Protein AF-A0AA88QW08-F1 (afdb_monomer)

pLDDT: mean 70.13, std 18.78, range [29.61, 94.75]

Structure (mmCIF, N/CA/C/O backbone):
data_AF-A0AA88QW08-F1
#
_entry.id   AF-A0AA88QW08-F1
#
loop_
_atom_site.group_PDB
_atom_site.id
_atom_site.type_symbol
_atom_site.label_atom_id
_atom_site.label_alt_id
_atom_site.label_comp_id
_atom_site.label_asym_id
_atom_site.label_entity_id
_atom_site.label_seq_id
_atom_site.pdbx_PDB_ins_code
_atom_site.Cartn_x
_atom_site.Cartn_y
_atom_site.Cartn_z
_atom_site.occupancy
_atom_site.B_iso_or_equiv
_atom_site.auth_seq_id
_atom_site.auth_comp_id
_atom_site.auth_asym_id
_atom_site.auth_atom_id
_atom_site.pdbx_PDB_model_num
ATOM 1 N N . MET A 1 1 ? 5.714 33.297 -12.404 1.00 47.50 1 MET A N 1
ATOM 2 C CA . MET A 1 1 ? 5.074 32.763 -11.177 1.00 47.50 1 MET A CA 1
ATOM 3 C C . MET A 1 1 ? 3.529 32.821 -11.160 1.00 47.50 1 MET A C 1
ATOM 5 O O . MET A 1 1 ? 2.953 32.284 -10.229 1.00 47.50 1 MET A O 1
ATOM 9 N N . LEU A 1 2 ? 2.836 33.409 -12.159 1.00 46.12 2 LEU A N 1
ATOM 10 C CA . LEU A 1 2 ? 1.355 33.531 -12.191 1.00 46.12 2 LEU A CA 1
ATOM 11 C C . LEU A 1 2 ? 0.636 32.620 -13.207 1.00 46.12 2 LEU A C 1
ATOM 13 O O . LEU A 1 2 ? -0.548 32.344 -13.029 1.00 46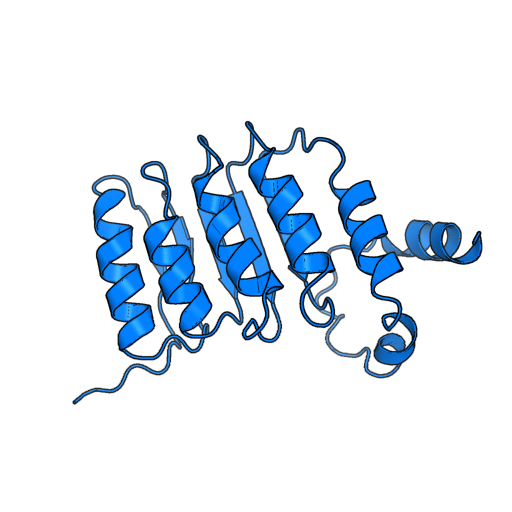.12 2 LEU A O 1
ATOM 17 N N . LEU A 1 3 ? 1.330 32.129 -14.242 1.00 44.09 3 LEU A N 1
ATOM 18 C CA . LEU A 1 3 ? 0.718 31.272 -15.269 1.00 44.09 3 LEU A CA 1
ATOM 19 C C . LEU A 1 3 ? 0.198 29.950 -14.697 1.00 44.09 3 LEU A C 1
ATOM 21 O O . LEU A 1 3 ? -0.873 29.495 -15.078 1.00 44.09 3 LEU A O 1
ATOM 25 N N . TRP A 1 4 ? 0.903 29.373 -13.725 1.00 49.53 4 TRP A N 1
ATOM 26 C CA . TRP A 1 4 ? 0.542 28.070 -13.179 1.00 49.53 4 TRP A CA 1
ATOM 27 C C . TRP A 1 4 ? -0.807 28.080 -12.450 1.00 49.53 4 TRP A C 1
ATOM 29 O O . TRP A 1 4 ? -1.587 27.151 -12.615 1.00 49.53 4 TRP A O 1
ATOM 39 N N . ARG A 1 5 ? -1.142 29.149 -11.708 1.00 43.19 5 ARG A N 1
ATOM 40 C CA . ARG A 1 5 ? -2.450 29.279 -11.032 1.00 43.19 5 ARG A CA 1
ATOM 41 C C . ARG A 1 5 ? -3.593 29.367 -12.036 1.00 43.19 5 ARG A C 1
ATOM 43 O O . ARG A 1 5 ? -4.682 28.864 -11.779 1.00 43.19 5 ARG A O 1
ATOM 50 N N . GLN A 1 6 ? -3.347 30.005 -13.177 1.00 51.41 6 GLN A N 1
ATOM 51 C CA . GLN A 1 6 ? -4.332 30.124 -14.248 1.00 51.41 6 GLN A CA 1
ATOM 52 C C . GLN A 1 6 ? -4.537 28.789 -14.968 1.00 51.41 6 GLN A C 1
ATOM 54 O O . GLN A 1 6 ? -5.680 28.413 -15.214 1.00 51.41 6 GLN A O 1
ATOM 59 N N . THR A 1 7 ? -3.458 28.051 -15.246 1.00 47.47 7 THR A N 1
ATOM 60 C CA . THR A 1 7 ? -3.530 26.695 -15.808 1.00 47.47 7 THR A CA 1
ATOM 61 C C . THR A 1 7 ? -4.219 25.741 -14.830 1.00 47.47 7 THR A C 1
ATOM 63 O O . THR A 1 7 ? -5.172 25.069 -15.197 1.00 47.47 7 THR A O 1
ATOM 66 N N . TRP A 1 8 ? -3.844 25.768 -13.551 1.00 47.16 8 TRP A N 1
ATOM 67 C CA . TRP A 1 8 ? -4.438 24.951 -12.490 1.00 47.16 8 TRP A CA 1
ATOM 68 C C . TRP A 1 8 ? -5.949 25.165 -12.323 1.00 47.16 8 TRP A C 1
ATOM 70 O O . TRP A 1 8 ? -6.722 24.208 -12.268 1.00 47.16 8 TRP A O 1
ATOM 80 N N . ASN A 1 9 ? -6.396 26.424 -12.307 1.00 49.09 9 ASN A N 1
ATOM 81 C CA . ASN A 1 9 ? -7.817 26.751 -12.184 1.00 49.09 9 ASN A CA 1
ATOM 82 C C . ASN A 1 9 ? -8.664 26.229 -13.353 1.00 49.09 9 ASN A C 1
ATOM 84 O O . ASN A 1 9 ? -9.862 26.020 -13.170 1.00 49.09 9 ASN A O 1
ATOM 88 N N . LYS A 1 10 ? -8.059 25.992 -14.524 1.00 49.84 10 LYS A N 1
ATOM 89 C CA . LYS A 1 10 ? -8.742 25.393 -15.678 1.00 49.84 10 LYS A CA 1
ATOM 90 C C . LYS A 1 10 ? -8.860 23.871 -15.570 1.00 49.84 10 LYS A C 1
ATOM 92 O O . LYS A 1 10 ? -9.855 23.326 -16.027 1.00 49.84 10 LYS A O 1
ATOM 97 N N . VAL A 1 11 ? -7.886 23.196 -14.955 1.00 43.88 11 VAL A N 1
ATOM 98 C CA . VAL A 1 11 ? -7.793 21.721 -14.976 1.00 43.88 11 VAL A CA 1
ATOM 99 C C . VAL A 1 11 ? -8.398 21.067 -13.725 1.00 43.88 11 VAL A C 1
ATOM 101 O O . VAL A 1 11 ? -8.914 19.957 -13.807 1.00 43.88 11 VAL A O 1
ATOM 104 N N . ARG A 1 12 ? -8.450 21.765 -12.577 1.00 48.25 12 ARG A N 1
ATOM 105 C CA . ARG A 1 12 ? -8.976 21.222 -11.300 1.00 48.25 12 ARG A CA 1
ATOM 106 C C . ARG A 1 12 ? -10.430 20.722 -11.347 1.00 48.25 12 ARG A C 1
ATOM 108 O O . ARG A 1 12 ? -10.864 20.026 -10.437 1.00 48.25 12 ARG A O 1
ATOM 115 N N . HIS A 1 13 ? -11.196 21.132 -12.357 1.00 41.12 13 HIS A N 1
ATOM 116 C CA . HIS A 1 13 ? -12.592 20.733 -12.551 1.00 41.12 13 HIS A CA 1
ATOM 117 C C . HIS A 1 13 ? -12.751 19.474 -13.419 1.00 41.12 13 HIS A C 1
ATOM 119 O O . HIS A 1 13 ? -13.863 18.979 -13.536 1.00 41.12 13 HIS A O 1
ATOM 125 N N . SER A 1 14 ? -11.657 18.943 -13.979 1.00 41.09 14 SER A N 1
ATOM 126 C CA . SER A 1 14 ? -11.655 17.807 -14.910 1.00 41.09 14 SER A CA 1
ATOM 127 C C . SER A 1 14 ? -11.041 16.534 -14.315 1.00 41.09 14 SER A C 1
ATOM 129 O O . SER A 1 14 ? -10.645 15.640 -15.055 1.00 41.09 14 SER A O 1
ATOM 131 N N . ILE A 1 15 ? -10.934 16.440 -12.982 1.00 39.06 15 ILE A N 1
ATOM 132 C CA . ILE A 1 15 ? -10.375 15.272 -12.275 1.00 39.06 15 ILE A CA 1
ATOM 133 C C . ILE A 1 15 ? -11.426 14.147 -12.232 1.00 39.06 15 ILE A C 1
ATOM 135 O O . ILE A 1 15 ? -11.914 13.778 -11.171 1.00 39.06 15 ILE A O 1
ATOM 139 N N . TYR A 1 16 ? -11.840 13.696 -13.415 1.00 37.88 16 TYR A N 1
ATOM 140 C CA . TYR A 1 16 ? -12.293 12.347 -13.744 1.00 37.88 16 TYR A CA 1
ATOM 141 C C . TYR A 1 16 ? -12.460 12.295 -15.272 1.00 37.88 16 TYR A C 1
ATOM 143 O O . TYR A 1 16 ? -13.551 12.506 -15.795 1.00 37.88 16 TYR A O 1
ATOM 151 N N . ASP A 1 17 ? -11.361 12.092 -16.000 1.00 33.81 17 ASP A N 1
ATOM 152 C CA . ASP A 1 17 ? -11.423 11.795 -17.432 1.00 33.81 17 ASP A CA 1
ATOM 153 C C . ASP A 1 17 ? -10.490 10.613 -17.751 1.00 33.81 17 ASP A C 1
ATOM 155 O O . ASP A 1 17 ? -9.268 10.751 -17.627 1.00 33.81 17 ASP A O 1
ATOM 159 N N . PRO A 1 18 ? -11.030 9.441 -18.134 1.00 34.56 18 PRO A N 1
ATOM 160 C CA . PRO A 1 18 ? -10.229 8.295 -18.559 1.00 34.56 18 PRO A CA 1
ATOM 161 C C . PRO A 1 18 ? -9.457 8.545 -19.869 1.00 34.56 18 PRO A C 1
ATOM 163 O O . PRO A 1 18 ? -8.660 7.704 -20.266 1.00 34.56 18 PRO A O 1
ATOM 166 N N . ALA A 1 19 ? -9.637 9.694 -20.534 1.00 32.62 19 ALA A N 1
ATOM 167 C CA . ALA A 1 19 ? -8.872 10.093 -21.715 1.00 32.62 19 ALA A CA 1
ATOM 168 C C . ALA A 1 19 ? -7.466 10.656 -21.414 1.00 32.62 19 ALA A C 1
ATOM 170 O O . ALA A 1 19 ? -6.728 10.978 -22.352 1.00 32.62 19 ALA A O 1
ATOM 171 N N . ILE A 1 20 ? -7.037 10.738 -20.145 1.00 43.62 20 ILE A N 1
ATOM 172 C CA . ILE A 1 20 ? -5.642 11.065 -19.768 1.00 43.62 20 ILE A CA 1
ATOM 173 C C . ILE A 1 20 ? -4.731 9.835 -19.982 1.00 43.62 20 ILE A C 1
ATOM 175 O O . ILE A 1 20 ? -3.967 9.439 -19.113 1.00 43.62 20 ILE A O 1
ATOM 179 N N . ASP A 1 21 ? -4.829 9.227 -21.163 1.00 34.94 21 ASP A N 1
ATOM 180 C CA . ASP A 1 21 ? -3.911 8.209 -21.690 1.00 34.94 21 ASP A CA 1
ATOM 181 C C . ASP A 1 21 ? -3.181 8.723 -22.954 1.00 34.94 21 ASP A C 1
ATOM 183 O O . ASP A 1 21 ? -2.243 8.108 -23.453 1.00 34.94 21 ASP A O 1
ATOM 187 N N . TYR A 1 22 ? -3.547 9.911 -23.461 1.00 30.23 22 TYR A N 1
ATOM 188 C CA . TYR A 1 22 ? -3.020 10.474 -24.715 1.00 30.23 22 TYR A CA 1
ATOM 189 C C . TYR A 1 22 ? -2.385 11.862 -24.566 1.00 30.23 22 TYR A C 1
ATOM 191 O O . TYR A 1 22 ? -2.678 12.784 -25.322 1.00 30.23 22 TYR A O 1
ATOM 199 N N . CYS A 1 23 ? -1.475 12.047 -23.611 1.00 34.53 23 CYS A N 1
ATOM 200 C CA . CYS A 1 23 ? -0.786 13.333 -23.452 1.00 34.53 23 CYS A CA 1
ATOM 201 C C . CYS A 1 23 ? 0.743 13.211 -23.422 1.00 34.53 23 CYS A C 1
ATOM 203 O O . CYS A 1 23 ? 1.419 13.723 -22.533 1.00 34.53 23 CYS A O 1
ATOM 205 N N . LEU A 1 24 ? 1.303 12.604 -24.475 1.00 34.06 24 LEU A N 1
ATOM 206 C CA . LEU A 1 24 ? 2.739 12.666 -24.783 1.00 34.06 24 LEU A CA 1
ATOM 207 C C . LEU A 1 24 ? 3.236 14.106 -25.040 1.00 34.06 24 LEU A C 1
ATOM 209 O O . LEU A 1 24 ? 4.401 14.390 -24.782 1.00 34.06 24 LEU A O 1
ATOM 213 N N . GLU A 1 25 ? 2.369 15.040 -2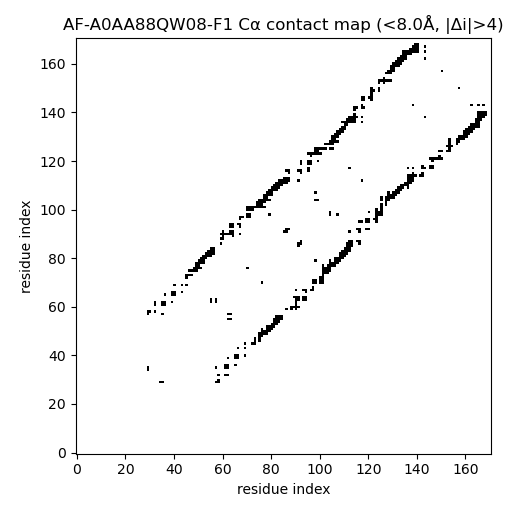5.449 1.00 29.61 25 GLU A N 1
ATOM 214 C CA . GLU A 1 25 ? 2.737 16.459 -25.629 1.00 29.61 25 GLU A CA 1
ATOM 215 C C . GLU A 1 25 ? 2.742 17.275 -24.318 1.00 29.61 25 GLU A C 1
ATOM 217 O O . GLU A 1 25 ? 3.450 18.276 -24.218 1.00 29.61 25 GLU A O 1
ATOM 222 N N . TRP A 1 26 ? 2.034 16.834 -23.269 1.00 35.94 26 TRP A N 1
ATOM 223 C CA . TRP A 1 26 ? 2.014 17.525 -21.964 1.00 35.94 26 TRP A CA 1
ATOM 22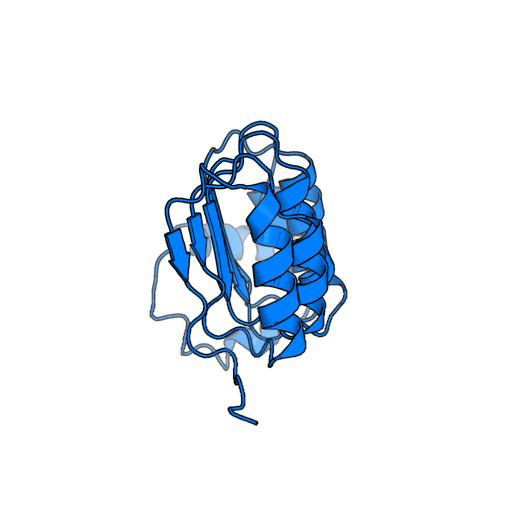4 C C . TRP A 1 26 ? 3.119 17.060 -21.013 1.00 35.94 26 TRP A C 1
ATOM 226 O O . TRP A 1 26 ? 3.427 17.749 -20.037 1.00 35.94 26 TRP A O 1
ATOM 236 N N . ASN A 1 27 ? 3.778 15.948 -21.345 1.00 37.09 27 ASN A N 1
ATOM 237 C CA . ASN A 1 27 ? 4.936 15.421 -20.623 1.00 37.09 27 ASN A CA 1
ATOM 238 C C . ASN A 1 27 ? 6.112 16.414 -20.570 1.00 37.09 27 ASN A C 1
ATOM 240 O O . ASN A 1 27 ? 6.950 16.319 -19.681 1.00 37.09 27 ASN A O 1
ATOM 244 N N . MET A 1 28 ? 6.172 17.402 -21.471 1.00 32.62 28 MET A N 1
ATOM 245 C CA . MET A 1 28 ? 7.225 18.426 -21.466 1.00 32.62 28 MET A CA 1
ATOM 246 C C . MET A 1 28 ? 6.964 19.610 -20.517 1.00 32.62 28 MET A C 1
ATOM 248 O O . MET A 1 28 ? 7.914 20.315 -20.187 1.00 32.62 28 MET A O 1
ATOM 252 N N . MET A 1 29 ? 5.730 19.835 -20.039 1.00 36.41 29 MET A N 1
ATOM 253 C CA . MET A 1 29 ? 5.424 20.931 -19.094 1.00 36.41 29 MET A CA 1
ATOM 254 C C . MET A 1 29 ? 5.445 20.514 -17.614 1.00 36.41 29 MET A C 1
ATOM 256 O O . MET A 1 29 ? 5.426 21.383 -16.745 1.00 36.41 29 MET A O 1
ATOM 260 N N . LEU A 1 30 ? 5.517 19.212 -17.319 1.00 42.69 30 LEU A N 1
ATOM 261 C CA . LEU A 1 30 ? 5.549 18.663 -15.954 1.00 42.69 30 LEU A CA 1
ATOM 262 C C . LEU A 1 30 ? 6.970 18.449 -15.397 1.00 42.69 30 LEU A C 1
ATOM 264 O O . LEU A 1 30 ? 7.123 18.019 -14.263 1.00 42.69 30 LEU A O 1
ATOM 268 N N . TYR A 1 31 ? 8.022 18.806 -16.143 1.00 41.25 31 TYR A N 1
ATOM 269 C CA . TYR A 1 31 ? 9.419 18.648 -15.703 1.00 41.25 31 TYR A CA 1
ATOM 270 C C . TYR A 1 31 ? 9.857 19.589 -14.564 1.00 41.25 31 TYR A C 1
ATOM 272 O O . TYR A 1 31 ? 10.999 19.503 -14.108 1.00 41.25 31 TYR A O 1
ATOM 280 N N . ASP A 1 32 ? 8.983 20.479 -14.084 1.00 46.22 32 ASP A N 1
ATOM 281 C CA . ASP A 1 32 ? 9.258 21.258 -12.878 1.00 46.22 32 ASP A CA 1
ATOM 282 C C . ASP A 1 32 ? 8.744 20.516 -11.637 1.00 46.22 32 ASP A C 1
ATOM 284 O O . ASP A 1 32 ? 7.595 20.665 -11.215 1.00 46.22 32 ASP A O 1
ATOM 288 N N . PHE A 1 33 ? 9.637 19.735 -11.026 1.00 46.47 33 PHE A N 1
ATOM 289 C CA . PHE A 1 33 ? 9.404 19.001 -9.779 1.00 46.47 33 PHE A CA 1
ATOM 290 C C . PHE A 1 33 ? 8.824 19.864 -8.642 1.00 46.47 33 PHE A C 1
ATOM 292 O O . PHE A 1 33 ? 8.176 19.341 -7.732 1.00 46.47 33 PHE A O 1
ATOM 299 N N . SER A 1 34 ? 9.051 21.184 -8.661 1.00 48.72 34 SER A N 1
ATOM 300 C CA . SER A 1 34 ? 8.514 22.097 -7.648 1.00 48.72 34 SER A CA 1
ATOM 301 C C . SER A 1 34 ? 7.014 22.361 -7.824 1.00 48.72 34 SER A C 1
ATOM 303 O O . SER A 1 34 ? 6.300 22.532 -6.834 1.00 48.72 34 SER A O 1
ATOM 305 N N . PHE A 1 35 ? 6.513 22.322 -9.063 1.00 52.47 35 PHE A N 1
ATOM 306 C CA . PHE A 1 35 ? 5.105 22.543 -9.381 1.00 52.47 35 PHE A CA 1
ATOM 307 C C . PHE A 1 35 ? 4.227 21.381 -8.908 1.00 52.47 35 PHE A C 1
ATOM 309 O O . PHE A 1 35 ? 3.173 21.608 -8.317 1.00 52.47 35 PHE A O 1
ATOM 316 N N . GLU A 1 36 ? 4.686 20.144 -9.099 1.00 56.91 36 GLU A N 1
ATOM 317 C CA . GLU A 1 36 ? 3.975 18.939 -8.661 1.00 56.91 36 GLU A CA 1
ATOM 318 C C . GLU A 1 36 ? 3.821 18.888 -7.130 1.00 56.91 36 GLU A C 1
ATOM 320 O O . GLU A 1 36 ? 2.747 18.580 -6.611 1.00 56.91 36 GLU A O 1
ATOM 325 N N . ALA A 1 37 ? 4.882 19.243 -6.398 1.00 52.22 37 ALA A N 1
ATOM 326 C CA . ALA A 1 37 ? 4.887 19.263 -4.938 1.00 52.22 37 ALA A CA 1
ATOM 327 C C . ALA A 1 37 ? 3.977 20.358 -4.367 1.00 52.22 37 ALA A C 1
ATOM 329 O O . ALA A 1 37 ? 3.257 20.126 -3.397 1.00 52.22 37 ALA A O 1
ATOM 330 N N . GLU A 1 38 ? 3.995 21.547 -4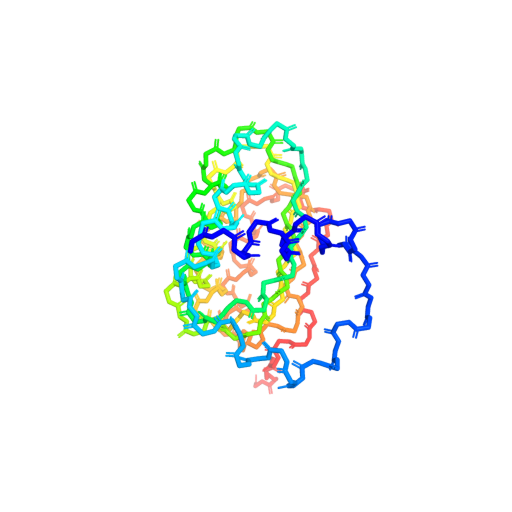.969 1.00 58.44 38 GLU A N 1
ATOM 331 C CA . GLU A 1 38 ? 3.176 22.671 -4.519 1.00 58.44 38 GLU A CA 1
ATOM 332 C C . GLU A 1 38 ? 1.698 22.462 -4.871 1.00 58.44 38 GLU A C 1
ATOM 334 O O . GLU A 1 38 ? 0.827 22.720 -4.042 1.00 58.44 38 GLU A O 1
ATOM 339 N N . ALA A 1 39 ? 1.405 21.915 -6.056 1.00 58.28 39 ALA A N 1
ATOM 340 C CA . ALA A 1 39 ? 0.054 21.517 -6.439 1.00 58.28 39 ALA A CA 1
ATOM 341 C C . ALA A 1 39 ? -0.492 20.429 -5.504 1.00 58.28 39 ALA A C 1
ATOM 343 O O . ALA A 1 39 ? -1.627 20.547 -5.047 1.00 58.28 39 ALA A O 1
ATOM 344 N N . ALA A 1 40 ? 0.322 19.426 -5.152 1.00 58.34 40 ALA A N 1
ATOM 345 C CA . ALA A 1 40 ? -0.037 18.428 -4.148 1.00 58.34 40 ALA A CA 1
ATOM 346 C C . ALA A 1 40 ? -0.292 19.076 -2.777 1.00 58.34 40 ALA A C 1
ATOM 348 O O . ALA A 1 40 ? -1.352 18.877 -2.195 1.00 58.34 40 ALA A O 1
ATOM 349 N N . ARG A 1 41 ? 0.612 19.919 -2.265 1.00 58.12 41 ARG A N 1
ATOM 350 C CA . ARG A 1 41 ? 0.420 20.599 -0.968 1.00 58.12 41 ARG A CA 1
ATOM 351 C C . ARG A 1 41 ? -0.827 21.483 -0.932 1.00 58.12 41 ARG A C 1
ATOM 353 O O . ARG A 1 41 ? -1.534 21.505 0.073 1.00 58.12 41 ARG A O 1
ATOM 360 N N . GLU A 1 42 ? -1.118 22.194 -2.017 1.00 62.03 42 GLU A N 1
ATOM 361 C CA . GLU A 1 42 ? -2.301 23.050 -2.125 1.00 62.03 42 GLU A CA 1
ATOM 362 C C . GLU A 1 42 ? -3.601 22.245 -2.269 1.00 62.03 42 GLU A C 1
ATOM 364 O O . GLU A 1 42 ? -4.602 22.600 -1.642 1.00 62.03 42 GLU A O 1
ATOM 369 N N . LEU A 1 43 ? -3.590 21.143 -3.030 1.00 54.59 43 LEU A N 1
ATOM 370 C CA . LEU A 1 43 ? -4.700 20.184 -3.117 1.00 54.59 43 LEU A CA 1
ATOM 371 C C . LEU A 1 43 ? -5.015 19.536 -1.769 1.00 54.59 43 LEU A C 1
ATOM 373 O O . LEU A 1 43 ? -6.173 19.230 -1.485 1.00 54.59 43 LEU A O 1
ATOM 377 N N . LEU A 1 44 ? -3.975 19.305 -0.969 1.00 55.84 44 LEU A N 1
ATOM 378 C CA . LEU A 1 44 ? -4.032 18.455 0.211 1.00 55.84 44 LEU A CA 1
ATOM 379 C C . LEU A 1 44 ? -3.948 19.247 1.527 1.00 55.84 44 LEU A C 1
ATOM 381 O O . LEU A 1 44 ? -3.740 18.659 2.588 1.00 55.84 44 LEU A O 1
ATOM 385 N N . LYS A 1 45 ? -4.171 20.573 1.501 1.00 60.38 45 LYS A N 1
ATOM 386 C CA . LYS A 1 45 ? -4.481 21.366 2.712 1.00 60.38 45 LYS A CA 1
ATOM 387 C C . LYS A 1 45 ? -5.410 20.572 3.632 1.00 60.38 45 LYS A C 1
ATOM 389 O O . LYS A 1 45 ? -6.313 19.927 3.097 1.00 60.38 45 LYS A O 1
ATOM 394 N N . PRO A 1 46 ? -5.202 20.622 4.970 1.00 53.94 46 PRO A N 1
ATOM 395 C CA . PRO A 1 46 ? -5.598 19.587 5.923 1.00 53.94 46 PRO A CA 1
ATOM 396 C C . PRO A 1 46 ? -6.877 18.895 5.490 1.00 53.94 46 PRO A C 1
ATOM 398 O O . PRO A 1 46 ? -7.968 19.475 5.545 1.00 53.94 46 PRO A O 1
ATOM 401 N N . LEU A 1 47 ? -6.695 17.690 4.953 1.00 54.81 47 LEU A N 1
ATOM 402 C CA . LEU A 1 47 ? -7.755 16.943 4.314 1.00 54.81 47 LEU A CA 1
ATOM 403 C C . LEU A 1 47 ? -8.781 16.575 5.376 1.00 54.81 47 LEU A C 1
ATOM 405 O O . LEU A 1 47 ? -8.656 15.581 6.079 1.00 54.81 47 LEU A O 1
ATOM 409 N N . LYS A 1 48 ? -9.850 17.364 5.463 1.00 62.53 48 LYS A N 1
ATOM 410 C CA . LYS A 1 48 ? -11.091 16.957 6.127 1.00 62.53 48 LYS A CA 1
ATOM 411 C C . LYS A 1 48 ? -11.875 16.011 5.217 1.00 62.53 48 LYS A C 1
ATOM 413 O O . LYS A 1 48 ? -13.045 16.253 4.929 1.00 62.53 48 LYS A O 1
ATOM 418 N N . ARG A 1 49 ? -11.202 15.000 4.668 1.00 65.38 49 ARG A N 1
ATOM 419 C CA . ARG A 1 49 ? -11.769 14.059 3.703 1.00 65.38 49 ARG A CA 1
ATOM 420 C C . ARG A 1 49 ? -11.523 12.640 4.177 1.00 65.38 49 ARG A C 1
ATOM 422 O O . ARG A 1 49 ? -10.436 12.320 4.643 1.00 65.38 49 ARG A O 1
ATOM 429 N N . LYS A 1 50 ? -12.557 11.821 4.018 1.00 75.50 50 LYS A N 1
ATOM 430 C CA . LYS A 1 50 ? -12.519 10.384 4.286 1.00 75.50 50 LYS A CA 1
ATOM 431 C C . LYS A 1 50 ? -11.923 9.589 3.131 1.00 75.50 50 LYS A C 1
ATOM 433 O O . LYS A 1 50 ? -11.479 8.474 3.339 1.00 75.50 50 LYS A O 1
ATOM 438 N N . GLU A 1 51 ? -11.869 10.172 1.943 1.00 72.69 51 GLU A N 1
ATOM 439 C CA . GLU A 1 51 ? -11.433 9.495 0.728 1.00 72.69 51 GLU A CA 1
ATOM 440 C C . GLU A 1 51 ? -10.432 10.366 -0.031 1.00 72.69 51 GLU A C 1
ATOM 442 O O . GLU A 1 51 ? -10.630 11.579 -0.197 1.00 72.69 51 GLU A O 1
ATOM 447 N N . ILE A 1 52 ? -9.352 9.733 -0.481 1.00 70.00 52 ILE A N 1
ATOM 448 C CA . ILE A 1 52 ? -8.381 10.285 -1.420 1.00 70.00 52 ILE A CA 1
ATOM 449 C C . ILE A 1 52 ? -8.261 9.286 -2.564 1.00 70.00 52 ILE A C 1
ATOM 451 O O . ILE A 1 52 ? -7.773 8.182 -2.359 1.00 70.00 52 ILE A O 1
ATOM 455 N N . SER A 1 53 ? -8.637 9.708 -3.768 1.00 66.56 53 SER A N 1
ATOM 456 C CA . SER A 1 53 ? -8.318 8.997 -5.004 1.00 66.56 53 SER A CA 1
ATOM 457 C C . SER A 1 53 ? -7.471 9.908 -5.882 1.00 66.56 53 SER A C 1
ATOM 459 O O . SER A 1 53 ? -7.861 11.043 -6.169 1.00 66.56 53 SER A O 1
ATOM 461 N N . THR A 1 54 ? -6.266 9.458 -6.229 1.00 61.69 54 THR A N 1
ATOM 462 C CA . THR A 1 54 ? -5.315 10.238 -7.022 1.00 61.69 54 THR A CA 1
ATOM 463 C C . THR A 1 54 ? -4.603 9.362 -8.048 1.00 61.69 54 THR A C 1
ATOM 465 O O . THR A 1 54 ? -4.092 8.289 -7.735 1.00 61.69 54 THR A O 1
ATOM 468 N N . ALA A 1 55 ? -4.556 9.828 -9.295 1.00 55.66 55 ALA A N 1
ATOM 469 C CA . ALA A 1 55 ? -3.684 9.267 -10.316 1.00 55.66 55 ALA A CA 1
ATOM 470 C C . ALA A 1 55 ? -2.390 10.085 -10.324 1.00 55.66 55 ALA A C 1
ATOM 472 O O . ALA A 1 55 ? -2.362 11.242 -10.750 1.00 55.66 55 ALA A O 1
ATOM 473 N N . ILE A 1 56 ? -1.321 9.503 -9.787 1.00 55.38 56 ILE A N 1
ATOM 474 C CA . ILE A 1 56 ? -0.013 10.141 -9.700 1.00 55.38 56 ILE A CA 1
ATOM 475 C C . ILE A 1 56 ? 0.793 9.677 -10.913 1.00 55.38 56 ILE A C 1
ATOM 477 O O . ILE A 1 56 ? 1.590 8.745 -10.837 1.00 55.38 56 ILE A O 1
ATOM 481 N N . TYR A 1 57 ? 0.637 10.398 -12.023 1.00 49.94 57 TYR A N 1
ATOM 482 C CA . TYR A 1 57 ? 1.591 10.383 -13.142 1.00 49.94 57 TYR A CA 1
ATOM 483 C C . TYR A 1 57 ? 2.827 11.254 -12.849 1.00 49.94 57 TYR A C 1
ATOM 485 O O . TYR A 1 57 ? 3.506 11.719 -13.760 1.00 49.94 57 TYR A O 1
ATOM 493 N N . LEU A 1 58 ? 3.082 11.545 -11.569 1.00 47.50 58 LEU A N 1
ATOM 494 C CA . LEU A 1 58 ? 4.075 12.526 -11.157 1.00 47.50 58 LEU A CA 1
ATOM 495 C C . LEU A 1 58 ? 5.463 11.915 -11.233 1.00 47.50 58 LEU A C 1
ATOM 497 O O . LEU A 1 58 ? 5.764 10.857 -10.671 1.00 47.50 58 LEU A O 1
ATOM 501 N N . SER A 1 59 ? 6.307 12.617 -11.964 1.00 47.06 59 SER A N 1
ATOM 502 C CA . SER A 1 59 ? 7.653 12.210 -12.289 1.00 47.06 59 SER A CA 1
ATOM 503 C C . SER A 1 59 ? 8.491 11.963 -11.016 1.00 47.06 59 SER A C 1
ATOM 505 O O . SER A 1 59 ? 8.881 12.854 -10.269 1.00 47.06 59 SER A O 1
ATOM 507 N N . ARG A 1 60 ? 8.810 10.688 -10.768 1.00 53.97 60 ARG A N 1
ATOM 508 C CA . ARG A 1 60 ? 10.021 10.205 -10.066 1.00 53.97 60 ARG A CA 1
ATOM 509 C C . ARG A 1 60 ? 10.243 10.543 -8.578 1.00 53.97 60 ARG A C 1
ATOM 511 O O . ARG A 1 60 ? 11.286 10.158 -8.052 1.00 53.97 60 ARG A O 1
ATOM 518 N N . GLY A 1 61 ? 9.289 11.131 -7.852 1.00 62.19 61 GLY A N 1
ATOM 519 C CA . GLY A 1 61 ? 9.198 10.893 -6.399 1.00 62.19 61 GLY A CA 1
ATOM 520 C C . GLY A 1 61 ? 8.891 12.075 -5.480 1.00 62.19 61 GLY A C 1
ATOM 521 O O . GLY A 1 61 ? 8.391 11.830 -4.388 1.00 62.19 61 GLY A O 1
ATOM 522 N N . ILE A 1 62 ? 9.105 13.335 -5.873 1.00 65.69 62 ILE A N 1
ATOM 523 C CA . ILE A 1 62 ? 8.864 14.475 -4.959 1.00 65.69 62 ILE A CA 1
ATOM 524 C C . ILE A 1 62 ? 7.361 14.691 -4.720 1.00 65.69 62 ILE A C 1
ATOM 526 O O . ILE A 1 62 ? 6.943 14.852 -3.573 1.00 65.69 62 ILE A O 1
ATOM 530 N N . GLY A 1 63 ? 6.533 14.627 -5.770 1.00 70.19 63 GLY A N 1
ATOM 531 C CA . GLY A 1 63 ? 5.073 14.704 -5.628 1.00 70.19 63 GLY A CA 1
ATOM 532 C C . GLY A 1 63 ? 4.511 13.564 -4.771 1.00 70.19 63 GLY A C 1
ATOM 533 O O . GLY A 1 63 ? 3.697 13.790 -3.877 1.00 70.19 63 GLY A O 1
ATOM 534 N N . ALA A 1 64 ? 5.025 12.350 -4.972 1.00 72.94 64 ALA A N 1
ATOM 535 C CA . ALA A 1 64 ? 4.680 11.179 -4.171 1.00 72.94 64 ALA A CA 1
ATOM 536 C C . ALA A 1 64 ? 5.086 11.334 -2.690 1.00 72.94 64 ALA A C 1
ATOM 538 O O . ALA A 1 64 ? 4.286 11.033 -1.804 1.00 72.94 64 ALA A O 1
ATOM 539 N N . VAL A 1 65 ? 6.270 11.892 -2.400 1.00 76.44 65 VAL A N 1
ATOM 540 C CA . VAL A 1 65 ? 6.674 12.233 -1.024 1.00 76.44 65 VAL A CA 1
ATOM 541 C C . VAL A 1 65 ? 5.727 13.273 -0.417 1.00 76.44 65 VAL A C 1
ATOM 543 O O . VAL A 1 65 ? 5.229 13.056 0.683 1.00 76.44 65 VAL A O 1
ATOM 546 N N . ALA A 1 66 ? 5.408 14.362 -1.118 1.00 74.31 66 ALA A N 1
ATOM 547 C CA . ALA A 1 66 ? 4.511 15.400 -0.595 1.00 74.31 66 ALA A CA 1
ATOM 548 C C . ALA A 1 66 ? 3.099 14.864 -0.282 1.00 74.31 66 ALA A C 1
ATOM 550 O O . ALA A 1 66 ? 2.500 15.205 0.743 1.00 74.31 66 ALA A O 1
ATOM 551 N N . ILE A 1 67 ? 2.577 13.980 -1.136 1.00 75.44 67 ILE A N 1
ATOM 552 C CA . ILE A 1 67 ? 1.308 13.286 -0.894 1.00 75.44 67 ILE A CA 1
ATOM 553 C C . ILE A 1 67 ? 1.425 12.387 0.335 1.00 75.44 67 ILE A C 1
ATOM 555 O O . ILE A 1 67 ? 0.571 12.459 1.217 1.00 75.44 67 ILE A O 1
ATOM 559 N N . SER A 1 68 ? 2.509 11.614 0.448 1.00 79.44 68 SER A N 1
ATOM 560 C CA . SER A 1 68 ? 2.749 10.754 1.609 1.00 79.44 68 SER A CA 1
ATOM 561 C C . SER A 1 68 ? 2.791 11.543 2.924 1.00 79.44 68 SER A C 1
ATOM 563 O O . SER A 1 68 ? 2.144 11.155 3.893 1.00 79.44 68 SER A O 1
ATOM 565 N N . GLU A 1 69 ? 3.469 12.696 2.954 1.00 81.56 69 GLU A N 1
ATOM 566 C CA . GLU A 1 69 ? 3.539 13.569 4.131 1.00 81.56 69 GLU A CA 1
ATOM 567 C C . GLU A 1 69 ? 2.167 14.100 4.526 1.00 81.56 69 GLU A C 1
ATOM 569 O O . GLU A 1 69 ? 1.911 14.343 5.705 1.00 81.56 69 GLU A O 1
ATOM 574 N N . THR A 1 70 ? 1.286 14.279 3.547 1.00 76.69 70 THR A N 1
ATOM 575 C CA . THR A 1 70 ? -0.056 14.774 3.801 1.00 76.69 70 THR A CA 1
ATOM 576 C C . THR A 1 70 ? -0.992 13.672 4.282 1.00 76.69 70 THR A C 1
ATOM 578 O O . THR A 1 70 ? -1.717 13.874 5.254 1.00 76.69 70 THR A O 1
ATOM 581 N N . VAL A 1 71 ? -0.934 12.489 3.663 1.00 80.31 71 VAL A N 1
ATOM 582 C CA . VAL A 1 71 ? -1.666 11.294 4.109 1.00 80.31 71 VAL A CA 1
ATOM 583 C C . VAL A 1 71 ? -1.313 10.975 5.562 1.00 80.31 71 VAL A C 1
ATOM 585 O O . VAL A 1 71 ? -2.213 10.841 6.383 1.00 80.31 71 VAL A O 1
ATOM 588 N N . LYS A 1 72 ? -0.019 11.000 5.917 1.00 85.38 72 LYS A N 1
ATOM 589 C CA . LYS A 1 72 ? 0.472 10.772 7.291 1.00 85.38 72 LYS A CA 1
ATOM 590 C C . LYS A 1 72 ? -0.102 11.735 8.340 1.00 85.38 72 LYS A C 1
ATOM 592 O O . LYS A 1 72 ? -0.030 11.437 9.525 1.00 85.38 72 LYS A O 1
ATOM 597 N N . ARG A 1 73 ? -0.633 12.893 7.932 1.00 83.56 73 ARG A N 1
ATOM 598 C CA . ARG A 1 73 ? -1.247 13.899 8.820 1.00 83.56 73 ARG A CA 1
ATOM 599 C C . ARG A 1 73 ? -2.775 13.816 8.852 1.00 83.56 73 ARG A C 1
ATOM 601 O O . ARG A 1 73 ? -3.407 14.653 9.492 1.00 83.56 73 ARG A O 1
ATOM 608 N N . SER A 1 74 ? -3.374 12.888 8.108 1.00 80.94 74 SER A N 1
ATOM 609 C CA . SER A 1 74 ? -4.824 12.753 8.041 1.00 80.94 74 SER A CA 1
ATOM 610 C C . SER A 1 74 ? -5.342 11.830 9.138 1.00 80.94 74 SER A C 1
ATOM 612 O O . SER A 1 74 ? -5.166 10.613 9.079 1.00 80.94 74 SER A O 1
ATOM 614 N N . ASP A 1 75 ? -6.076 12.415 10.081 1.00 83.62 75 ASP A N 1
ATOM 615 C CA . ASP A 1 75 ? -6.793 11.686 11.133 1.00 83.62 75 ASP A CA 1
ATOM 616 C C . ASP A 1 75 ? -8.196 11.237 10.694 1.00 83.62 75 ASP A C 1
ATOM 618 O O . ASP A 1 75 ? -8.945 10.693 11.494 1.00 83.62 75 ASP A O 1
ATOM 622 N N . LEU A 1 76 ? -8.605 11.501 9.448 1.00 83.00 76 LEU A N 1
ATOM 623 C CA . LEU A 1 76 ? -9.959 11.201 8.957 1.00 83.00 76 LEU A CA 1
ATOM 624 C C . LEU A 1 76 ? -9.977 10.258 7.755 1.00 83.00 76 LEU A C 1
ATOM 626 O O . LEU A 1 76 ? -11.061 9.903 7.301 1.00 83.00 76 LEU A O 1
ATOM 630 N N . LEU A 1 77 ? -8.811 9.879 7.227 1.00 83.25 77 LEU A N 1
ATOM 631 C CA . LEU A 1 77 ? -8.723 9.073 6.015 1.00 83.25 77 LEU A CA 1
ATOM 632 C C . LEU A 1 77 ? -9.239 7.649 6.259 1.00 83.25 77 LEU A C 1
ATOM 634 O O . LEU A 1 77 ? -8.757 6.954 7.152 1.00 83.25 77 LEU A O 1
ATOM 638 N N . GLU A 1 78 ? -10.193 7.231 5.434 1.00 87.94 78 GLU A N 1
ATOM 639 C CA . GLU A 1 78 ? -10.829 5.912 5.426 1.00 87.94 78 GLU A CA 1
ATOM 640 C C . GLU A 1 78 ? -10.513 5.142 4.127 1.00 87.94 78 GLU A C 1
ATOM 642 O O . GLU A 1 78 ? -10.336 3.927 4.186 1.00 87.94 78 GLU A O 1
ATOM 647 N N . ASP A 1 79 ? -10.359 5.825 2.986 1.00 83.75 79 ASP A N 1
ATOM 648 C CA . ASP A 1 79 ? -10.027 5.231 1.681 1.00 83.75 79 ASP A CA 1
ATOM 649 C C . ASP A 1 79 ? -8.859 5.967 1.003 1.00 83.75 79 ASP A C 1
ATOM 651 O O . ASP A 1 79 ? -8.876 7.195 0.859 1.00 83.75 79 ASP A O 1
ATOM 655 N N . PHE A 1 80 ? -7.838 5.207 0.607 1.00 83.50 80 PHE A N 1
ATOM 656 C CA . PHE A 1 80 ? -6.667 5.685 -0.111 1.00 83.50 80 PHE A CA 1
ATOM 657 C C . PHE A 1 80 ? -6.479 4.919 -1.421 1.00 83.50 80 PHE A C 1
ATOM 659 O O . PHE A 1 80 ? -6.126 3.739 -1.413 1.00 83.50 80 PHE A O 1
ATOM 666 N N . GLN A 1 81 ? -6.631 5.623 -2.542 1.00 79.44 81 GLN A N 1
ATOM 667 C CA . GLN A 1 81 ? -6.409 5.091 -3.880 1.00 79.44 81 GLN A CA 1
ATOM 668 C C . GLN A 1 81 ? -5.309 5.871 -4.600 1.00 79.44 81 GLN A C 1
ATOM 670 O O . GLN A 1 81 ? -5.353 7.104 -4.689 1.00 79.44 81 GLN A O 1
ATOM 675 N N . CYS A 1 82 ? -4.321 5.153 -5.127 1.00 73.81 82 CYS A N 1
ATOM 676 C CA . CYS A 1 82 ? -3.169 5.727 -5.801 1.00 73.81 82 CYS A CA 1
ATOM 677 C C . CYS A 1 82 ? -2.749 4.898 -7.019 1.00 73.81 82 CYS A C 1
ATOM 679 O O . CYS A 1 82 ? -2.142 3.834 -6.898 1.00 73.81 82 CYS A O 1
ATOM 681 N N . TYR A 1 83 ? -2.977 5.452 -8.206 1.00 68.50 83 TYR A N 1
ATOM 682 C CA . TYR A 1 83 ? -2.541 4.862 -9.470 1.00 68.50 83 TYR A CA 1
ATOM 683 C C . TYR A 1 83 ? -1.174 5.454 -9.833 1.00 68.50 83 TYR A C 1
ATOM 685 O O . TYR A 1 83 ? -1.078 6.661 -10.064 1.00 68.50 83 TYR A O 1
ATOM 693 N N . SER A 1 84 ? -0.106 4.649 -9.810 1.00 60.44 84 SER A N 1
ATOM 694 C CA . SER A 1 84 ? 1.260 5.102 -10.101 1.00 60.44 84 SER A CA 1
ATOM 695 C C . SER A 1 84 ? 1.827 4.437 -11.352 1.00 60.44 84 SER A C 1
ATOM 697 O O . SER A 1 84 ? 1.568 3.270 -11.623 1.00 60.44 84 SER A O 1
ATOM 699 N N . ALA A 1 85 ? 2.664 5.164 -12.092 1.00 46.59 85 ALA A N 1
ATOM 700 C CA . ALA A 1 85 ? 3.535 4.596 -13.112 1.00 46.59 85 ALA A CA 1
ATOM 701 C C . ALA A 1 85 ? 4.977 4.542 -12.570 1.00 46.59 85 ALA A C 1
ATOM 703 O O . ALA A 1 85 ? 5.707 5.528 -12.629 1.00 46.59 85 ALA A O 1
ATOM 704 N N . ARG A 1 86 ? 5.386 3.367 -12.071 1.00 52.38 86 ARG A N 1
ATOM 705 C CA . ARG A 1 86 ? 6.746 2.991 -11.621 1.00 52.38 86 ARG A CA 1
ATOM 706 C C . ARG A 1 86 ? 7.276 3.656 -10.339 1.00 52.38 86 ARG A C 1
ATOM 708 O O . ARG A 1 86 ? 7.735 4.794 -10.295 1.00 52.38 86 ARG A O 1
ATOM 715 N N . VAL A 1 87 ? 7.350 2.813 -9.315 1.00 50.75 87 VAL A N 1
ATOM 716 C CA . VAL A 1 87 ? 7.599 3.100 -7.890 1.00 50.75 87 VAL A CA 1
ATOM 717 C C . VAL A 1 87 ? 8.988 2.655 -7.406 1.00 50.75 87 VAL A C 1
ATOM 719 O O . VAL A 1 87 ? 9.269 2.681 -6.213 1.00 50.75 87 VAL A O 1
ATOM 722 N N . GLU A 1 88 ? 9.933 2.352 -8.298 1.00 56.16 88 GLU A N 1
ATOM 723 C CA . GLU A 1 88 ? 11.356 2.184 -7.928 1.00 56.16 88 GLU A CA 1
ATOM 724 C C . GLU A 1 88 ? 12.027 3.524 -7.532 1.00 56.16 88 GLU A C 1
ATOM 726 O O . GLU A 1 88 ? 13.161 3.830 -7.891 1.00 56.16 88 GLU A O 1
ATOM 731 N N . SER A 1 89 ? 11.304 4.384 -6.819 1.00 61.72 89 SER A N 1
ATOM 732 C CA . SER A 1 89 ? 11.741 5.690 -6.353 1.00 61.72 89 SER A CA 1
ATOM 733 C C . SER A 1 89 ? 11.335 5.887 -4.896 1.00 61.72 89 SER A C 1
ATOM 735 O O . SER A 1 89 ? 10.355 5.317 -4.414 1.00 61.72 89 SER A O 1
ATOM 737 N N . VAL A 1 90 ? 12.065 6.760 -4.198 1.00 72.31 90 VAL A N 1
ATOM 738 C CA . VAL A 1 90 ? 11.802 7.162 -2.803 1.00 72.31 90 VAL A CA 1
ATOM 739 C C . VAL A 1 90 ? 10.331 7.530 -2.571 1.00 72.31 90 VAL A C 1
ATOM 741 O O . VAL A 1 90 ? 9.773 7.235 -1.516 1.00 72.31 90 VAL A O 1
ATOM 744 N N . GLY A 1 91 ? 9.681 8.131 -3.570 1.00 73.19 91 GLY A N 1
ATOM 745 C CA . GLY A 1 91 ? 8.282 8.529 -3.482 1.00 73.19 91 GLY A CA 1
ATOM 746 C C . GLY A 1 91 ? 7.306 7.365 -3.370 1.00 73.19 91 GLY A C 1
ATOM 747 O O . GLY A 1 91 ? 6.368 7.437 -2.583 1.00 73.19 91 GLY A O 1
ATOM 748 N N . GLY A 1 92 ? 7.525 6.277 -4.103 1.00 73.62 92 GLY A N 1
ATOM 749 C CA . GLY A 1 92 ? 6.605 5.148 -4.057 1.00 73.62 92 GLY A CA 1
ATOM 750 C C . GLY A 1 92 ? 6.736 4.319 -2.770 1.00 73.62 92 GLY A C 1
ATOM 751 O O . GLY A 1 92 ? 5.727 3.882 -2.215 1.00 73.62 92 GLY A O 1
ATOM 752 N N . SER A 1 93 ? 7.942 4.225 -2.196 1.00 77.69 93 SER A N 1
ATOM 753 C CA . SER A 1 93 ? 8.116 3.719 -0.824 1.00 77.69 93 SER A CA 1
ATOM 754 C C . SER A 1 93 ? 7.401 4.606 0.199 1.00 77.69 93 SER A C 1
ATOM 756 O O . SER A 1 93 ? 6.698 4.098 1.070 1.00 77.69 93 SER A O 1
ATOM 758 N N . ALA A 1 94 ? 7.518 5.932 0.076 1.00 80.81 94 ALA A N 1
ATOM 759 C CA . ALA A 1 94 ? 6.853 6.863 0.985 1.00 80.81 94 ALA A CA 1
ATOM 760 C C . ALA A 1 94 ? 5.317 6.749 0.909 1.00 80.81 94 ALA A C 1
ATOM 762 O O . ALA A 1 94 ? 4.646 6.735 1.943 1.00 80.81 94 ALA A O 1
ATOM 763 N N . LEU A 1 95 ? 4.763 6.596 -0.299 1.00 79.88 95 LEU A N 1
ATOM 764 C CA . LEU A 1 95 ? 3.335 6.338 -0.515 1.00 79.88 95 LEU A CA 1
ATOM 765 C C . LEU A 1 95 ? 2.883 4.990 0.046 1.00 79.88 95 LEU A C 1
ATOM 767 O O . LEU A 1 95 ? 1.764 4.891 0.530 1.00 79.88 95 LEU A O 1
ATOM 771 N N . SER A 1 96 ? 3.744 3.975 0.021 1.00 81.75 96 SER A N 1
ATOM 772 C CA . SER A 1 96 ? 3.442 2.660 0.600 1.00 81.75 96 SER A CA 1
ATOM 773 C C . SER A 1 96 ? 3.440 2.689 2.130 1.00 81.75 96 SER A C 1
ATOM 775 O O . SER A 1 96 ? 2.714 1.941 2.777 1.00 81.75 96 SER A O 1
ATOM 777 N N . GLU A 1 97 ? 4.239 3.564 2.737 1.00 85.50 97 GLU A N 1
ATOM 778 C CA . GLU A 1 97 ? 4.324 3.703 4.191 1.00 85.50 97 GLU A CA 1
ATOM 779 C C . GLU A 1 97 ? 3.172 4.537 4.772 1.00 85.50 97 GLU A C 1
ATOM 781 O O . GLU A 1 97 ? 2.630 4.206 5.827 1.00 85.50 97 GLU A O 1
ATOM 786 N N . ALA A 1 98 ? 2.792 5.625 4.097 1.00 85.12 98 ALA A N 1
ATOM 787 C CA . ALA A 1 98 ? 1.858 6.616 4.629 1.00 85.12 98 ALA A CA 1
ATOM 788 C C . ALA A 1 98 ? 0.490 6.068 5.093 1.00 85.12 98 ALA A C 1
ATOM 790 O O . ALA A 1 98 ? 0.059 6.469 6.177 1.00 85.12 98 ALA A O 1
ATOM 791 N N . PRO A 1 99 ? -0.168 5.142 4.366 1.00 83.62 99 PRO A N 1
ATOM 792 C CA . PRO A 1 99 ? -1.430 4.529 4.779 1.00 83.62 99 PRO A CA 1
ATOM 793 C C . PRO A 1 99 ? -1.412 3.933 6.192 1.00 83.62 99 PRO A C 1
ATOM 795 O O . PRO A 1 99 ? -2.400 4.026 6.919 1.00 83.62 99 PRO A O 1
ATOM 798 N N . GLY A 1 100 ? -0.276 3.381 6.626 1.00 84.06 100 GLY A N 1
ATOM 799 C CA . GLY A 1 100 ? -0.146 2.778 7.955 1.00 84.06 100 GLY A CA 1
ATOM 800 C C . GLY A 1 100 ? -0.188 3.749 9.121 1.00 84.06 100 GLY A C 1
ATOM 801 O O . GLY A 1 100 ? -0.316 3.325 10.268 1.00 84.06 100 GLY A O 1
ATOM 802 N N . MET A 1 101 ? -0.093 5.047 8.844 1.00 86.31 101 MET A N 1
ATOM 803 C CA . MET A 1 101 ? -0.181 6.102 9.849 1.00 86.31 101 MET A CA 1
ATOM 804 C C . MET A 1 101 ? -1.610 6.625 10.028 1.00 86.31 101 MET A C 1
ATOM 806 O O . MET A 1 101 ? -1.859 7.391 10.953 1.00 86.31 101 MET A O 1
ATOM 810 N N . CYS A 1 102 ? -2.557 6.201 9.187 1.00 86.69 102 CYS A N 1
ATOM 811 C CA . CYS A 1 102 ? -3.943 6.648 9.247 1.00 86.69 102 CYS A CA 1
ATOM 812 C C . CYS A 1 102 ? -4.783 5.710 10.141 1.00 86.69 102 CYS A C 1
ATOM 814 O O . CYS A 1 102 ? -5.038 4.560 9.765 1.00 86.69 102 CYS A O 1
ATOM 816 N N . PRO A 1 103 ? -5.271 6.170 11.310 1.00 86.00 103 PRO A N 1
ATOM 817 C CA . PRO A 1 103 ? -5.927 5.297 12.291 1.00 86.00 103 PRO A CA 1
ATOM 818 C C . PRO A 1 103 ? -7.281 4.745 11.820 1.00 86.00 103 PRO A C 1
ATOM 820 O O . PRO A 1 103 ? -7.693 3.665 12.252 1.00 86.00 103 PRO A O 1
ATOM 823 N N . HIS A 1 104 ? -7.965 5.465 10.928 1.00 88.19 104 HIS A N 1
ATOM 824 C CA . HIS A 1 104 ? -9.295 5.113 10.425 1.00 88.19 104 HIS A CA 1
ATOM 825 C C . HIS A 1 104 ? -9.284 4.476 9.035 1.00 88.19 104 HIS A C 1
ATOM 827 O O . HIS A 1 104 ? -10.356 4.199 8.498 1.00 88.19 104 HIS A O 1
ATOM 833 N N . LEU A 1 105 ? -8.103 4.203 8.475 1.00 88.69 105 LEU A N 1
ATOM 834 C CA . LEU A 1 105 ? -7.993 3.676 7.125 1.00 88.69 105 LEU A CA 1
ATOM 835 C C . LEU A 1 105 ? -8.580 2.264 7.027 1.00 88.69 105 LEU A C 1
ATOM 837 O O . LEU A 1 105 ? -8.234 1.370 7.803 1.00 88.69 105 LEU A O 1
ATOM 841 N N . ARG A 1 106 ? -9.467 2.085 6.050 1.00 91.38 106 ARG A N 1
ATOM 842 C CA . ARG A 1 106 ? -10.210 0.855 5.764 1.00 91.38 106 ARG A CA 1
ATOM 843 C C . ARG A 1 106 ? -9.927 0.316 4.373 1.00 91.38 106 ARG A C 1
ATOM 845 O O . ARG A 1 106 ? -10.001 -0.897 4.206 1.00 91.38 106 ARG A O 1
ATOM 852 N N . LYS A 1 107 ? -9.580 1.168 3.413 1.00 90.06 107 LYS A N 1
ATOM 853 C CA . LYS A 1 107 ? -9.336 0.757 2.034 1.00 90.06 107 LYS A CA 1
ATOM 854 C C . LYS A 1 107 ? -8.018 1.296 1.504 1.00 90.06 107 LYS A C 1
ATOM 856 O O . LYS A 1 107 ? -7.690 2.465 1.706 1.00 90.06 107 LYS A O 1
ATOM 861 N N . ILE A 1 108 ? -7.271 0.412 0.852 1.00 87.56 108 ILE A N 1
ATOM 862 C CA . ILE A 1 108 ? -6.074 0.740 0.084 1.00 87.56 108 ILE A CA 1
ATOM 863 C C . ILE A 1 108 ? -6.247 0.155 -1.315 1.00 87.56 108 ILE A C 1
ATOM 865 O O . ILE A 1 108 ? -6.433 -1.053 -1.452 1.00 87.56 108 ILE A O 1
ATOM 869 N N . ASP A 1 109 ? -6.136 1.001 -2.333 1.00 83.50 109 ASP A N 1
ATOM 870 C CA . ASP A 1 109 ? -5.982 0.597 -3.730 1.00 83.50 109 ASP A CA 1
ATOM 871 C C . ASP A 1 109 ? -4.723 1.257 -4.285 1.00 83.50 109 ASP A C 1
ATOM 873 O O . ASP A 1 109 ? -4.642 2.478 -4.406 1.00 83.50 109 ASP A O 1
ATOM 877 N N . VAL A 1 110 ? -3.695 0.468 -4.561 1.00 76.19 110 VAL A N 1
ATOM 878 C CA . VAL A 1 110 ? -2.460 0.981 -5.154 1.00 76.19 110 VAL A CA 1
ATOM 879 C C . VAL A 1 110 ? -2.178 0.225 -6.441 1.00 76.19 110 VAL A C 1
ATOM 881 O O . VAL A 1 110 ? -2.361 -0.988 -6.492 1.00 76.19 110 VAL A O 1
ATOM 884 N N . GLN A 1 111 ? -1.712 0.936 -7.473 1.00 69.50 111 GLN A N 1
ATOM 885 C CA . GLN A 1 111 ? -1.320 0.352 -8.764 1.00 69.50 111 GLN A CA 1
ATOM 886 C C . GLN A 1 111 ? 0.089 0.797 -9.194 1.00 69.50 111 GLN A C 1
ATOM 888 O O . GLN A 1 111 ? 0.536 1.889 -8.840 1.00 69.50 111 GLN A O 1
ATOM 893 N N . GLY A 1 112 ? 0.798 -0.066 -9.938 1.00 63.19 112 GLY A N 1
ATOM 894 C CA . GLY A 1 112 ? 2.131 0.187 -10.516 1.00 63.19 112 GLY A CA 1
ATOM 895 C C . GLY A 1 112 ? 3.302 0.281 -9.528 1.00 63.19 112 GLY A C 1
ATOM 896 O O . GLY A 1 112 ? 4.235 1.068 -9.727 1.00 63.19 112 GLY A O 1
ATOM 897 N N . SER A 1 113 ? 3.257 -0.525 -8.467 1.00 66.06 113 SER A N 1
ATOM 898 C CA . SER A 1 113 ? 4.165 -0.487 -7.315 1.00 66.06 113 SER A CA 1
ATOM 899 C C . SER A 1 113 ? 5.040 -1.738 -7.189 1.00 66.06 113 SER A C 1
ATOM 901 O O . SER A 1 113 ? 4.610 -2.694 -6.567 1.00 66.06 113 SER A O 1
ATOM 903 N N . GLY A 1 114 ? 6.271 -1.712 -7.715 1.00 72.56 114 GLY A N 1
ATOM 904 C CA . GLY A 1 114 ? 7.188 -2.869 -7.712 1.00 72.56 114 GLY A CA 1
ATOM 905 C C . GLY A 1 114 ? 7.524 -3.446 -6.327 1.00 72.56 114 GLY A C 1
ATOM 906 O O . GLY A 1 114 ? 7.180 -2.874 -5.290 1.00 72.56 114 GLY A O 1
ATOM 907 N N . ILE A 1 115 ? 8.267 -4.556 -6.306 1.00 80.69 115 ILE A N 1
ATOM 908 C CA . ILE A 1 115 ? 8.604 -5.375 -5.118 1.00 80.69 115 ILE A CA 1
ATOM 909 C C . ILE A 1 115 ? 8.851 -4.559 -3.833 1.00 80.69 115 ILE A C 1
ATOM 911 O O . ILE A 1 115 ? 8.238 -4.821 -2.797 1.00 80.69 115 ILE A O 1
ATOM 915 N N . GLN A 1 116 ? 9.715 -3.537 -3.880 1.00 79.50 116 GLN A N 1
ATOM 916 C CA . GLN A 1 116 ? 10.100 -2.756 -2.696 1.00 79.50 116 GLN A CA 1
ATOM 917 C C . GLN A 1 116 ? 8.929 -2.003 -2.046 1.00 79.50 116 GLN A C 1
ATOM 919 O O . GLN A 1 116 ? 8.895 -1.838 -0.820 1.00 79.50 116 GLN A O 1
ATOM 924 N N . ALA A 1 117 ? 7.961 -1.555 -2.840 1.00 76.44 117 ALA A N 1
ATOM 925 C CA . ALA A 1 117 ? 6.742 -0.969 -2.310 1.00 76.44 117 ALA A CA 1
ATOM 926 C C . ALA A 1 117 ? 5.850 -2.022 -1.666 1.00 76.44 117 ALA A C 1
ATOM 928 O O . ALA A 1 117 ? 5.363 -1.773 -0.570 1.00 76.44 117 ALA A O 1
ATOM 929 N N . GLY A 1 118 ? 5.736 -3.222 -2.242 1.00 81.88 118 GLY A N 1
ATOM 930 C CA . GLY A 1 118 ? 5.061 -4.346 -1.586 1.00 81.88 118 GLY A CA 1
ATOM 931 C C . GLY A 1 118 ? 5.660 -4.684 -0.219 1.00 81.88 118 GLY A C 1
ATOM 932 O O . GLY A 1 118 ? 4.934 -4.794 0.766 1.00 81.88 118 GLY A O 1
ATOM 933 N N . LEU A 1 119 ? 6.993 -4.746 -0.123 1.00 86.00 119 LEU A N 1
ATOM 934 C CA . LEU A 1 119 ? 7.709 -4.971 1.144 1.00 86.00 119 LEU A CA 1
ATOM 935 C C . LEU A 1 119 ? 7.503 -3.849 2.172 1.00 86.00 119 LEU A C 1
ATOM 937 O O . LEU A 1 119 ? 7.602 -4.070 3.382 1.00 86.00 119 LEU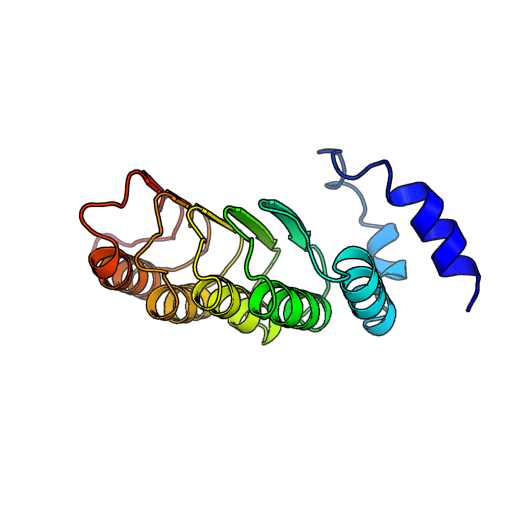 A O 1
ATOM 941 N N . THR A 1 120 ? 7.309 -2.621 1.697 1.00 86.62 120 THR A N 1
ATOM 942 C CA . THR A 1 120 ? 7.093 -1.454 2.559 1.00 86.62 120 THR A CA 1
ATOM 943 C C . THR A 1 120 ? 5.645 -1.420 3.032 1.00 86.62 120 THR A C 1
ATOM 945 O O . THR A 1 120 ? 5.395 -1.305 4.231 1.00 86.62 120 THR A O 1
ATOM 948 N N . LEU A 1 121 ? 4.705 -1.613 2.106 1.00 86.94 121 LEU A N 1
ATOM 949 C CA . LEU A 1 121 ? 3.275 -1.686 2.364 1.00 86.94 121 LEU A CA 1
ATOM 950 C C . LEU A 1 121 ? 2.947 -2.824 3.330 1.00 86.94 121 LEU A C 1
ATOM 952 O O . LEU A 1 121 ? 2.195 -2.627 4.277 1.00 86.94 121 LEU A O 1
ATOM 956 N N . SER A 1 122 ? 3.569 -3.997 3.180 1.00 89.69 122 SER A N 1
ATOM 957 C CA . SER A 1 122 ? 3.314 -5.133 4.072 1.00 89.69 122 SER A CA 1
ATOM 958 C C . SER A 1 122 ? 3.596 -4.831 5.546 1.00 89.69 122 SER A C 1
ATOM 960 O O . SER A 1 122 ? 3.000 -5.448 6.424 1.00 89.69 122 SER A O 1
ATOM 962 N N . LYS A 1 123 ? 4.496 -3.881 5.827 1.00 88.88 123 LYS A N 1
ATOM 963 C CA . LYS A 1 123 ? 4.847 -3.440 7.186 1.00 88.88 123 LYS A CA 1
ATOM 964 C C . LYS A 1 123 ? 3.930 -2.332 7.704 1.00 88.88 123 LYS A C 1
ATOM 966 O O . LYS A 1 123 ? 3.874 -2.120 8.912 1.00 88.88 123 LYS A O 1
ATOM 971 N N . SER A 1 124 ? 3.230 -1.634 6.814 1.00 85.94 124 SER A N 1
ATOM 972 C CA . SER A 1 124 ? 2.366 -0.493 7.124 1.00 85.94 124 SER A CA 1
ATOM 973 C C . SER A 1 124 ? 0.869 -0.823 7.041 1.00 85.94 124 SER A C 1
ATOM 975 O O . SER A 1 124 ?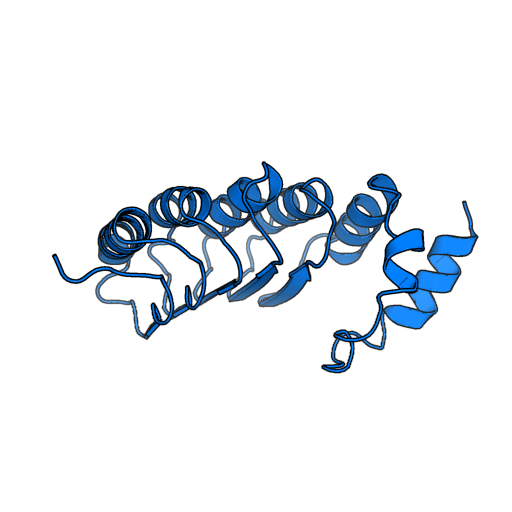 0.049 0.051 7.283 1.00 85.94 124 SER A O 1
ATOM 977 N N . ILE A 1 125 ? 0.463 -2.060 6.739 1.00 87.06 125 ILE A N 1
ATOM 978 C CA . ILE A 1 125 ? -0.960 -2.433 6.685 1.00 87.06 125 ILE A CA 1
ATOM 979 C C . ILE A 1 125 ? -1.663 -2.110 8.022 1.00 87.06 125 ILE A C 1
ATOM 981 O O . ILE A 1 125 ? -1.313 -2.632 9.077 1.00 87.06 125 ILE A O 1
ATOM 985 N N . SER A 1 126 ? -2.691 -1.262 8.012 1.00 85.31 126 SER A N 1
ATOM 986 C CA . SER A 1 126 ? -3.441 -0.937 9.235 1.00 85.31 126 SER A CA 1
ATOM 987 C C . SER A 1 126 ? -4.256 -2.137 9.729 1.00 85.31 126 SER A C 1
ATOM 989 O O . SER A 1 126 ? -4.901 -2.815 8.936 1.00 85.31 126 SER A O 1
ATOM 991 N N . LYS A 1 127 ? -4.325 -2.365 11.049 1.00 86.81 127 LYS A N 1
ATOM 992 C CA . LYS A 1 127 ? -5.175 -3.419 11.652 1.00 86.81 127 LYS A CA 1
ATOM 993 C C . LYS A 1 127 ? -6.670 -3.236 11.367 1.00 86.81 127 LYS A C 1
ATOM 995 O O . LYS A 1 127 ? -7.437 -4.186 11.479 1.00 86.81 127 LYS A O 1
ATOM 1000 N N . ASN A 1 128 ? -7.081 -2.014 11.033 1.00 88.06 128 ASN A N 1
ATOM 1001 C CA . ASN A 1 128 ? -8.470 -1.675 10.737 1.00 88.06 128 ASN A CA 1
ATOM 1002 C C . ASN A 1 128 ? -8.832 -1.867 9.257 1.00 88.06 128 ASN A C 1
ATOM 1004 O O . ASN A 1 128 ? -10.003 -1.699 8.905 1.00 88.06 128 ASN A O 1
ATOM 1008 N N . LEU A 1 129 ? -7.861 -2.238 8.413 1.00 91.69 129 LEU A N 1
ATOM 1009 C CA . LEU A 1 129 ? -8.058 -2.407 6.980 1.00 91.69 129 LEU A CA 1
ATOM 1010 C C . LEU A 1 129 ? -9.120 -3.482 6.690 1.00 91.69 129 LEU A C 1
ATOM 1012 O O . LEU A 1 129 ? -9.123 -4.552 7.298 1.00 91.69 129 LEU A O 1
ATOM 1016 N N . ARG A 1 130 ? -10.024 -3.160 5.767 1.00 94.12 130 ARG A N 1
ATOM 1017 C CA . ARG A 1 130 ? -11.128 -3.992 5.273 1.00 94.12 130 ARG A CA 1
ATOM 1018 C C . ARG A 1 130 ? -10.894 -4.434 3.835 1.00 94.12 130 ARG A C 1
ATOM 1020 O O . ARG A 1 130 ? -11.181 -5.576 3.504 1.00 94.12 130 ARG A O 1
ATOM 1027 N N . GLU A 1 131 ? -10.329 -3.564 3.008 1.00 93.12 131 GLU A N 1
ATOM 1028 C CA . GLU A 1 131 ? -10.115 -3.815 1.585 1.00 93.12 131 GLU A CA 1
ATOM 1029 C C . GLU A 1 131 ? -8.667 -3.493 1.202 1.00 93.12 131 GLU A C 1
ATOM 1031 O O . GLU A 1 131 ? -8.174 -2.394 1.472 1.00 93.12 131 GLU A O 1
ATOM 1036 N N . LEU A 1 132 ? -7.989 -4.449 0.563 1.00 90.19 132 LEU A N 1
ATOM 1037 C CA . LEU A 1 132 ? -6.652 -4.268 0.002 1.00 90.19 132 LEU A CA 1
ATOM 1038 C C . LEU A 1 132 ? -6.632 -4.701 -1.465 1.00 90.19 132 LEU A C 1
ATOM 1040 O O . LEU A 1 132 ? -6.720 -5.892 -1.756 1.00 90.19 132 LEU A O 1
ATOM 1044 N N . ASN A 1 133 ? -6.466 -3.743 -2.375 1.00 88.75 133 ASN A N 1
ATOM 1045 C CA . ASN A 1 133 ? -6.200 -4.003 -3.784 1.00 88.75 133 ASN A CA 1
ATOM 1046 C C . ASN A 1 133 ? -4.745 -3.662 -4.114 1.00 88.75 133 ASN A C 1
ATOM 1048 O O . ASN A 1 133 ? -4.312 -2.514 -4.013 1.00 88.75 133 ASN A O 1
ATOM 1052 N N . ILE A 1 134 ? -3.998 -4.697 -4.486 1.00 85.25 134 ILE A N 1
ATOM 1053 C CA . ILE A 1 134 ? -2.591 -4.636 -4.882 1.00 85.25 134 ILE A CA 1
ATOM 1054 C C . ILE A 1 134 ? -2.378 -5.385 -6.199 1.00 85.25 134 ILE A C 1
ATOM 1056 O O . ILE A 1 134 ? -1.389 -6.097 -6.391 1.00 85.25 134 ILE A O 1
ATOM 1060 N N . SER A 1 135 ? -3.350 -5.287 -7.100 1.00 84.69 135 SER A N 1
ATOM 1061 C CA . SER A 1 135 ? -3.278 -5.948 -8.396 1.00 84.69 135 SER A CA 1
ATOM 1062 C C . SER A 1 135 ? -2.297 -5.241 -9.335 1.00 84.69 135 SER A C 1
ATOM 1064 O O . SER A 1 135 ? -2.184 -4.018 -9.336 1.00 84.69 135 SER A O 1
ATOM 1066 N N . SER A 1 136 ? -1.623 -6.014 -10.188 1.00 81.81 136 SER A N 1
ATOM 1067 C CA . SER A 1 136 ? -0.715 -5.514 -11.235 1.00 81.81 136 SER A CA 1
ATOM 1068 C C . SER A 1 136 ? 0.396 -4.600 -10.705 1.00 81.81 136 SER A C 1
ATOM 1070 O O . SER A 1 136 ? 0.689 -3.541 -11.264 1.00 81.81 136 SER A O 1
ATOM 1072 N N . LEU A 1 137 ? 1.004 -5.007 -9.592 1.00 79.50 137 LEU A N 1
ATOM 1073 C CA . LEU A 1 137 ? 2.072 -4.268 -8.932 1.00 79.50 137 LEU A CA 1
ATOM 1074 C C . LEU A 1 137 ? 3.477 -4.760 -9.299 1.00 79.50 137 LEU A C 1
ATOM 1076 O O . LEU A 1 137 ? 4.436 -4.080 -8.967 1.00 79.50 137 LEU A O 1
ATOM 1080 N N . ASP A 1 138 ? 3.618 -5.877 -10.016 1.00 82.56 138 ASP A N 1
ATOM 1081 C CA . ASP A 1 138 ? 4.933 -6.478 -10.308 1.00 82.56 138 ASP A CA 1
ATOM 1082 C C . ASP A 1 138 ? 5.703 -6.805 -9.009 1.00 82.56 138 ASP A C 1
ATOM 1084 O O . ASP A 1 138 ? 6.863 -6.445 -8.802 1.00 82.56 138 ASP A O 1
ATOM 1088 N N . LEU A 1 139 ? 4.987 -7.422 -8.060 1.00 85.00 139 LEU A N 1
ATOM 1089 C CA . LEU A 1 139 ? 5.514 -7.777 -6.739 1.00 85.00 139 LEU A CA 1
ATOM 1090 C C . LEU A 1 139 ? 6.419 -9.008 -6.741 1.00 85.00 139 LEU A C 1
ATOM 1092 O O . LEU A 1 139 ? 7.138 -9.218 -5.761 1.00 85.00 139 LEU A O 1
ATOM 1096 N N . GLU A 1 140 ? 6.344 -9.821 -7.794 1.00 88.19 140 GLU A N 1
ATOM 1097 C CA . GLU A 1 140 ? 6.925 -11.160 -7.849 1.00 88.19 140 GLU A CA 1
ATOM 1098 C C . GLU A 1 140 ? 6.536 -12.009 -6.615 1.00 88.19 140 GLU A C 1
ATOM 1100 O O . GLU A 1 140 ? 5.636 -11.661 -5.840 1.00 88.19 140 GLU A O 1
ATOM 1105 N N . ASP A 1 141 ? 7.185 -13.157 -6.427 1.00 89.69 141 ASP A N 1
ATOM 1106 C CA . ASP A 1 141 ? 6.857 -14.074 -5.330 1.00 8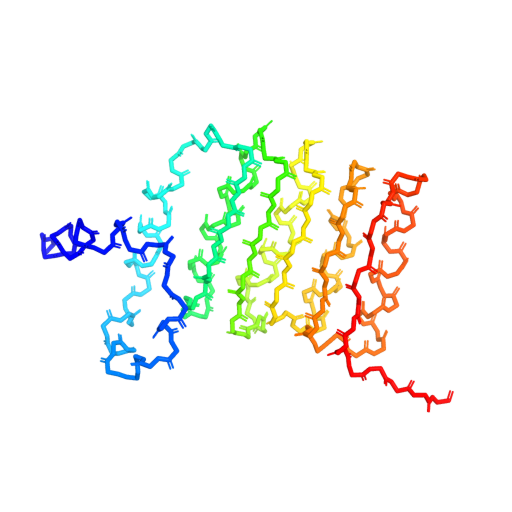9.69 141 ASP A CA 1
ATOM 1107 C C . ASP A 1 141 ? 7.105 -13.422 -3.954 1.00 89.69 141 ASP A C 1
ATOM 1109 O O . ASP A 1 141 ? 6.249 -13.474 -3.066 1.00 89.69 141 ASP A O 1
ATOM 1113 N N . ASP A 1 142 ? 8.234 -12.727 -3.786 1.00 89.44 142 ASP A N 1
ATOM 1114 C CA . ASP A 1 142 ? 8.648 -12.131 -2.507 1.00 89.44 142 ASP A CA 1
ATOM 1115 C C . ASP A 1 142 ? 7.716 -11.008 -2.032 1.00 89.44 142 ASP A C 1
ATOM 1117 O O . ASP A 1 142 ? 7.379 -10.920 -0.842 1.00 89.44 142 ASP A O 1
ATOM 1121 N N . GLY A 1 143 ? 7.280 -10.136 -2.945 1.00 88.62 143 GLY A N 1
ATOM 1122 C CA . GLY A 1 143 ? 6.367 -9.049 -2.610 1.00 88.62 143 GLY A CA 1
ATOM 1123 C C . GLY A 1 143 ? 4.970 -9.573 -2.275 1.00 88.62 143 GLY A C 1
ATOM 1124 O O . GLY A 1 143 ? 4.376 -9.132 -1.287 1.00 88.62 143 GLY A O 1
ATOM 1125 N N . VAL A 1 144 ? 4.474 -10.568 -3.023 1.00 89.88 144 VAL A N 1
ATOM 1126 C CA . VAL A 1 144 ? 3.190 -11.235 -2.741 1.00 89.88 144 VAL A CA 1
ATOM 1127 C C . VAL A 1 144 ? 3.230 -11.917 -1.374 1.00 89.88 144 VAL A C 1
ATOM 1129 O O . VAL A 1 144 ? 2.344 -11.677 -0.551 1.00 89.88 144 VAL A O 1
ATOM 1132 N N . ILE A 1 145 ? 4.263 -12.718 -1.089 1.00 91.19 145 ILE A N 1
ATOM 1133 C CA . ILE A 1 145 ? 4.422 -13.410 0.202 1.00 91.19 145 ILE A CA 1
ATOM 1134 C C . ILE A 1 145 ? 4.463 -12.402 1.353 1.00 91.19 145 ILE A C 1
ATOM 1136 O O . ILE A 1 145 ? 3.850 -12.617 2.405 1.00 91.19 145 ILE A O 1
ATOM 1140 N N . SER A 1 146 ? 5.158 -11.282 1.162 1.00 92.00 146 SER A N 1
ATOM 1141 C CA . SER A 1 146 ? 5.269 -10.241 2.181 1.00 92.00 146 SER A CA 1
ATOM 1142 C C . SER A 1 146 ? 3.919 -9.599 2.484 1.00 92.00 146 SER A C 1
ATOM 1144 O O . SER A 1 146 ? 3.550 -9.505 3.656 1.00 92.00 146 SER A O 1
ATOM 1146 N N . ILE A 1 147 ? 3.135 -9.235 1.465 1.00 90.56 147 ILE A N 1
ATOM 1147 C CA . ILE A 1 147 ? 1.781 -8.693 1.660 1.00 90.56 147 ILE A CA 1
ATOM 1148 C C . ILE A 1 147 ? 0.849 -9.731 2.292 1.00 90.56 147 ILE A C 1
ATOM 1150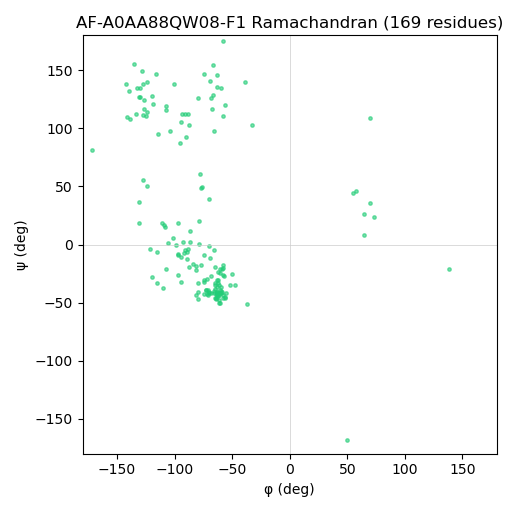 O O . ILE A 1 147 ? 0.114 -9.409 3.228 1.00 90.56 147 ILE A O 1
ATOM 1154 N N . ALA A 1 148 ? 0.904 -10.986 1.846 1.00 90.62 148 ALA A N 1
ATOM 1155 C CA . ALA A 1 148 ? 0.110 -12.066 2.425 1.00 90.62 148 ALA A CA 1
ATOM 1156 C C . ALA A 1 148 ? 0.423 -12.268 3.919 1.00 90.62 148 ALA A C 1
ATOM 1158 O O . ALA A 1 148 ? -0.471 -12.522 4.721 1.00 90.62 148 ALA A O 1
ATOM 1159 N N . ASN A 1 149 ? 1.684 -12.114 4.330 1.00 91.75 149 ASN A N 1
ATOM 1160 C CA . ASN A 1 149 ? 2.057 -12.179 5.741 1.00 91.75 149 ASN A CA 1
ATOM 1161 C C . ASN A 1 149 ? 1.639 -10.930 6.525 1.00 91.75 149 ASN A C 1
ATOM 1163 O O . ASN A 1 149 ? 1.122 -11.070 7.631 1.00 91.75 149 ASN A O 1
ATOM 1167 N N . GLY A 1 150 ? 1.817 -9.734 5.959 1.00 90.62 150 GLY A N 1
ATOM 1168 C CA . GLY A 1 150 ? 1.406 -8.477 6.590 1.00 90.62 150 GLY A CA 1
ATOM 1169 C C . GLY A 1 150 ? -0.108 -8.391 6.798 1.00 90.62 150 GLY A C 1
ATOM 1170 O O . GLY A 1 150 ? -0.569 -8.026 7.873 1.00 90.62 150 GLY A O 1
ATOM 1171 N N . SER A 1 151 ? -0.899 -8.819 5.813 1.00 89.94 151 SER A N 1
ATOM 1172 C CA . SER A 1 151 ? -2.370 -8.804 5.875 1.00 89.94 151 SER A CA 1
ATOM 1173 C C . SER A 1 151 ? -2.958 -9.728 6.946 1.00 89.94 151 SER A C 1
ATOM 1175 O O . SER A 1 151 ? -4.062 -9.484 7.418 1.00 89.94 151 SER A O 1
ATOM 1177 N N . LYS A 1 152 ? -2.219 -10.725 7.452 1.00 90.50 152 LYS A N 1
ATOM 1178 C CA . LYS A 1 152 ? -2.688 -11.550 8.585 1.00 90.50 152 LYS A CA 1
ATOM 1179 C C . LYS A 1 152 ? -3.019 -10.720 9.826 1.00 90.50 152 LYS A C 1
ATOM 1181 O O . LYS A 1 152 ? -3.869 -11.125 10.613 1.00 90.50 152 LYS A O 1
ATOM 1186 N N . GLN A 1 153 ? -2.387 -9.558 10.006 1.00 86.38 153 GLN A N 1
ATOM 1187 C CA . GLN A 1 153 ? -2.627 -8.697 11.168 1.00 86.38 153 GLN A CA 1
ATOM 1188 C C . GLN A 1 153 ? -3.959 -7.936 11.126 1.00 86.38 153 GLN A C 1
ATOM 1190 O O . GLN A 1 153 ? -4.325 -7.306 12.119 1.00 86.38 153 GLN A O 1
ATOM 1195 N N . THR A 1 154 ? -4.668 -7.977 9.996 1.00 86.44 154 THR A N 1
ATOM 1196 C CA . THR A 1 154 ? -5.988 -7.352 9.820 1.00 86.44 154 THR A CA 1
ATOM 1197 C C . THR A 1 154 ? -7.128 -8.350 10.010 1.00 86.44 154 THR A C 1
ATOM 1199 O O . THR A 1 154 ? -8.288 -7.956 10.121 1.00 86.44 154 THR A O 1
ATOM 1202 N N . ALA A 1 155 ? -6.817 -9.647 10.109 1.00 84.44 155 ALA A N 1
ATOM 1203 C CA . ALA A 1 155 ? -7.797 -10.682 10.398 1.00 84.44 155 ALA A CA 1
ATOM 1204 C C . ALA A 1 155 ? -8.438 -10.485 11.794 1.00 84.44 155 ALA A C 1
ATOM 1206 O O . ALA A 1 155 ? -7.764 -10.051 12.733 1.00 84.44 155 ALA A O 1
ATOM 1207 N N . PRO A 1 156 ? -9.732 -10.822 11.961 1.00 86.75 156 PRO A N 1
ATOM 1208 C CA . PRO A 1 156 ? -10.639 -11.398 10.961 1.00 86.75 156 PRO A CA 1
ATOM 1209 C C . PRO A 1 156 ? -11.349 -10.347 10.092 1.00 86.75 156 PRO A C 1
ATOM 1211 O O . PRO A 1 156 ? -12.326 -10.669 9.429 1.00 86.75 156 PRO A O 1
ATOM 1214 N N . TYR A 1 157 ? -10.926 -9.086 10.135 1.00 90.62 157 TYR A N 1
ATOM 1215 C CA . TYR A 1 157 ? -11.704 -7.989 9.577 1.00 90.62 157 TYR A CA 1
ATOM 1216 C C . TYR A 1 157 ? -11.428 -7.678 8.107 1.00 90.62 157 TYR A C 1
ATOM 1218 O O . TYR A 1 157 ? -12.114 -6.830 7.550 1.00 90.62 157 TYR A O 1
ATOM 1226 N N . LEU A 1 158 ? -10.434 -8.311 7.484 1.00 93.12 158 LEU A N 1
ATOM 1227 C CA . LEU A 1 158 ? -10.205 -8.150 6.053 1.00 93.12 158 LEU A CA 1
ATOM 1228 C C . LEU A 1 158 ? -11.366 -8.784 5.280 1.00 93.12 158 LEU A C 1
ATOM 1230 O O . LEU A 1 158 ? -11.592 -9.988 5.368 1.00 93.12 158 LEU A O 1
ATOM 1234 N N . GLU A 1 159 ? -12.093 -7.957 4.545 1.00 94.75 159 GLU A N 1
ATOM 1235 C CA . GLU A 1 159 ? -13.271 -8.325 3.762 1.00 94.75 159 GLU A CA 1
ATOM 1236 C C . GLU A 1 159 ? -12.893 -8.626 2.304 1.00 94.75 159 GLU A C 1
ATOM 1238 O O . GLU A 1 159 ? -13.494 -9.505 1.690 1.00 94.75 159 GLU A O 1
ATOM 1243 N N . SER A 1 160 ? -11.873 -7.947 1.761 1.00 93.38 160 SER A N 1
ATOM 1244 C CA . SER A 1 160 ? -11.385 -8.157 0.393 1.00 93.38 160 SER A CA 1
ATOM 1245 C C . SER A 1 160 ? -9.860 -8.042 0.282 1.00 93.38 160 SER A C 1
ATOM 1247 O O . SER A 1 160 ? -9.247 -7.142 0.866 1.00 93.38 160 SER A O 1
ATOM 1249 N N . LEU A 1 161 ? -9.257 -8.952 -0.490 1.00 91.25 161 LEU A N 1
ATOM 1250 C CA . LEU A 1 161 ? -7.834 -8.977 -0.833 1.00 91.25 161 LEU A CA 1
ATOM 1251 C C . LEU A 1 161 ? -7.665 -9.353 -2.311 1.00 91.25 161 LEU A C 1
ATOM 1253 O O . LEU A 1 161 ? -7.826 -10.516 -2.675 1.00 91.25 161 LEU A O 1
ATOM 1257 N N . GLU A 1 162 ? -7.291 -8.378 -3.137 1.00 90.88 162 GLU A N 1
ATOM 1258 C CA . GLU A 1 162 ? -7.065 -8.552 -4.576 1.00 90.88 162 GLU A CA 1
ATOM 1259 C C . GLU A 1 162 ? -5.567 -8.485 -4.890 1.00 90.88 162 GLU A C 1
ATOM 1261 O O . GLU A 1 162 ? -4.915 -7.473 -4.632 1.00 90.88 162 GLU A O 1
ATOM 1266 N N . MET A 1 163 ? -5.009 -9.573 -5.435 1.00 88.69 163 MET A N 1
ATOM 1267 C CA . MET A 1 163 ? -3.560 -9.737 -5.668 1.00 88.69 163 MET A CA 1
ATOM 1268 C C . MET A 1 163 ? -3.215 -10.221 -7.086 1.00 88.69 163 MET A C 1
ATOM 1270 O O . MET A 1 163 ? -2.125 -10.752 -7.321 1.00 88.69 163 MET A O 1
ATOM 1274 N N . ALA A 1 164 ? -4.134 -10.078 -8.040 1.00 87.94 164 ALA A N 1
ATOM 1275 C CA . ALA A 1 164 ? -3.945 -10.578 -9.399 1.00 87.94 164 ALA A CA 1
ATOM 1276 C C . ALA A 1 164 ? -2.824 -9.831 -10.149 1.00 87.94 164 ALA A C 1
ATOM 1278 O O . ALA A 1 164 ? -2.528 -8.673 -9.870 1.00 87.94 164 ALA A O 1
ATOM 1279 N N . GLY A 1 165 ? -2.204 -10.478 -11.142 1.00 85.75 165 GLY A N 1
ATOM 1280 C CA . GLY A 1 165 ? -1.266 -9.805 -12.054 1.00 85.75 165 GLY A CA 1
ATOM 1281 C C . GLY A 1 165 ? 0.102 -9.446 -11.455 1.00 85.75 165 GLY A C 1
ATOM 1282 O O . GLY A 1 165 ? 0.762 -8.546 -11.956 1.00 85.75 165 GLY A O 1
ATOM 1283 N N . ASN A 1 166 ? 0.545 -10.136 -10.401 1.00 87.00 166 ASN A N 1
ATOM 1284 C CA . ASN A 1 166 ? 1.801 -9.839 -9.697 1.00 87.00 166 ASN A CA 1
ATOM 1285 C C . ASN A 1 166 ? 3.015 -10.681 -10.120 1.00 87.00 166 ASN A C 1
ATOM 1287 O O . ASN A 1 166 ? 3.988 -10.760 -9.380 1.00 87.00 166 ASN A O 1
ATOM 1291 N N . GLY A 1 167 ? 2.970 -11.323 -11.291 1.00 83.62 167 GLY A N 1
ATOM 1292 C CA . GLY A 1 167 ? 4.131 -12.050 -11.820 1.00 83.62 167 GLY A CA 1
ATOM 1293 C C . GLY A 1 167 ? 4.569 -13.259 -10.982 1.00 83.62 167 GLY A C 1
ATOM 1294 O O . GLY A 1 167 ? 5.741 -13.623 -11.027 1.00 83.62 167 GLY A O 1
ATOM 1295 N N . MET A 1 168 ? 3.650 -13.874 -10.226 1.00 79.69 168 MET A N 1
ATOM 1296 C CA . MET A 1 168 ? 3.954 -15.057 -9.412 1.00 79.69 168 MET A CA 1
ATOM 1297 C C . MET A 1 168 ? 4.382 -16.233 -10.291 1.00 79.69 168 MET A C 1
ATOM 1299 O O . MET A 1 168 ? 3.733 -16.531 -11.301 1.00 79.69 168 MET A O 1
ATOM 1303 N N . ARG A 1 169 ? 5.445 -16.928 -9.890 1.00 81.31 169 ARG A N 1
ATOM 1304 C CA . ARG A 1 169 ? 5.935 -18.124 -10.576 1.00 81.31 169 ARG A CA 1
ATOM 1305 C C . ARG A 1 169 ? 5.458 -19.368 -9.830 1.00 81.31 169 ARG A C 1
ATOM 1307 O O . ARG A 1 169 ? 5.482 -19.435 -8.608 1.00 81.31 169 ARG A O 1
ATOM 1314 N N . ILE A 1 170 ? 5.022 -20.380 -10.576 1.00 66.44 170 ILE A N 1
ATOM 1315 C CA . ILE A 1 170 ? 4.789 -21.716 -10.017 1.00 66.44 170 ILE A CA 1
ATOM 1316 C C . ILE A 1 170 ? 6.126 -22.459 -10.114 1.00 66.44 170 ILE A C 1
ATOM 1318 O O . ILE A 1 170 ? 6.513 -22.859 -11.213 1.00 66.44 170 ILE A O 1
ATOM 1322 N N . SER A 1 171 ? 6.845 -22.577 -8.995 1.00 58.53 171 SER A N 1
ATOM 1323 C CA . SER A 1 171 ? 8.088 -23.359 -8.867 1.00 58.53 171 SER A CA 1
ATOM 1324 C C . SER A 1 171 ? 7.879 -24.636 -8.069 1.00 58.53 171 SER A C 1
ATOM 1326 O O . SER A 1 171 ? 7.289 -24.516 -6.970 1.00 58.53 171 SER A O 1
#

Foldseek 3Di:
DPVLVVVCVVCVVPVDDPVVPPPPVCVVVLPPLVSLLVSLCVVLPQPPDQEDADEPQHPAANNLLSNLVSLLNHQRHAEYHYEYAAQPHPSLLSNLQSLLNHQNHAYYHYEQAEQNSLLSNLQSPHLNYAEYHPEQNLNEPNSVVSNVNSCVSNPPRHNYDHYYNNNYDDD

InterPro domains:
  IPR001611 Leucine-rich repeat [PF13516] (127-148)
  IPR032675 Leucine-rich repeat domain superfamily [G3DSA:3.80.10.10] (30-171)
  IPR045203 RAN GTPase-activating protein 1/2 [PTHR46761] (63-169)

Radius of gyration: 16.41 Å; Cα contacts (8 Å, |Δi|>4): 316; chains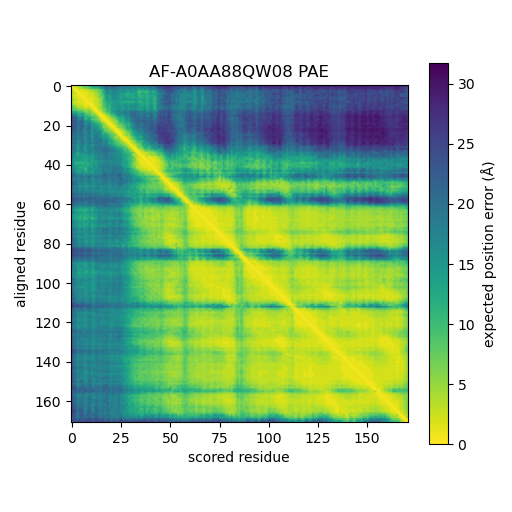: 1; bounding box: 25×57×38 Å

Organism: NCBI:txid112253

Solvent-accessible surface area (backbone atoms only — not comparable to full-atom values): 8960 Å² total; per-residue (Å²): 138,64,65,63,62,58,56,46,70,67,51,72,83,56,88,82,56,91,70,82,78,76,53,81,80,54,61,74,75,63,76,50,64,68,54,49,28,50,51,40,50,65,74,46,51,84,50,92,39,46,64,46,79,46,77,45,82,61,79,79,20,58,32,38,34,45,45,16,61,43,47,47,69,22,81,49,28,28,34,45,34,40,43,37,78,69,25,95,30,74,7,34,37,35,46,28,38,19,60,40,57,19,82,54,24,27,34,39,38,46,32,30,34,30,34,70,20,28,54,36,25,24,75,21,60,38,59,61,26,27,35,41,37,48,37,48,16,51,20,31,57,69,12,48,53,35,33,61,58,29,53,58,64,13,59,90,55,52,78,45,79,44,64,52,69,20,70,67,74,93,126

Secondary structure (DSSP, 8-state):
--HHHHHHHHHTT----TTTT--TTGGGT---HHHHHHHHHHHTTT---SEEEEEE--STTHHHHHHHHHHTT-SS--EEEEEES---SHHHHHHHHGGGG-TT--EEEEES--HHHHHHHHHH--TT--EEE-TT---HHHHHHHHHHHHGGGTT---EEE-TTS-----

Sequence (171 aa):
MLLWRQTWNKVRHSIYDPAIDYCLEWNMMLYDFSFEAEAARELLKPLKRKEISTAIYLSRGIGAVAISETVKRSDLLEDFQCYSARVESVGGSALSEAPGMCPHLRKIDVQGSGIQAGLTLSKSISKNLRELNISSLDLEDDGVISIANGSKQTAPYLESLEMAGNGMRIS

Mean predicted aligned error: 11.13 Å

Nearest PDB structures (foldseek):
  8f8t-assembly1_T  TM=5.936E-01  e=9.933E-04  Homo sapiens
  4z79-assembly1_A  TM=6.188E-01  e=6.143E-03  Homo sapiens
  5wfn-assembly2_D  TM=6.565E-01  e=1.173E-02  Homo sapiens
  8iah-assembly1_Y  TM=6.347E-01  e=1.173E-02  Sus scrofa
  4z8g-assembly1_A  TM=6.888E-01  e=6.081E-02  Homo sapiens